Protein AF-A0A536WZS2-F1 (afdb_monomer)

Structure (mmCIF, N/CA/C/O backbone):
data_AF-A0A536WZS2-F1
#
_entry.id   AF-A0A536WZS2-F1
#
loop_
_atom_site.group_PDB
_atom_site.id
_atom_site.type_symbol
_atom_site.label_atom_id
_atom_site.label_alt_id
_atom_site.label_comp_id
_atom_site.label_asym_id
_atom_site.label_entity_id
_atom_site.label_seq_id
_atom_site.pdbx_PDB_ins_code
_atom_site.Cartn_x
_atom_site.Cartn_y
_atom_site.Cartn_z
_atom_site.occupancy
_atom_site.B_iso_or_equiv
_atom_site.auth_seq_id
_atom_site.auth_comp_id
_atom_site.auth_asym_id
_atom_site.auth_atom_id
_atom_site.pdbx_PDB_model_num
ATOM 1 N N . LEU A 1 1 ? -13.086 -1.434 1.424 1.00 87.94 1 LEU A N 1
ATOM 2 C CA . LEU A 1 1 ? -13.150 -1.762 2.872 1.00 87.94 1 LEU A CA 1
ATOM 3 C C . LEU A 1 1 ? -14.483 -2.404 3.273 1.00 87.94 1 LEU A C 1
ATOM 5 O O . LEU A 1 1 ? -14.535 -3.618 3.318 1.00 87.94 1 LEU A O 1
ATOM 9 N N . VAL A 1 2 ? -15.578 -1.659 3.484 1.00 94.25 2 VAL A N 1
ATOM 10 C CA . VAL A 1 2 ? -16.844 -2.232 4.026 1.00 94.25 2 VAL A CA 1
ATOM 11 C C . VAL A 1 2 ? -17.935 -2.535 2.982 1.00 94.25 2 VAL A C 1
ATOM 13 O O . VAL A 1 2 ? -19.054 -2.905 3.337 1.00 94.25 2 VAL A O 1
ATOM 16 N N . GLY A 1 3 ? -17.625 -2.365 1.692 1.00 93.69 3 GLY A N 1
ATOM 17 C CA . GLY A 1 3 ? -18.569 -2.517 0.579 1.00 93.69 3 GLY A CA 1
ATOM 18 C C . GLY A 1 3 ? -19.553 -1.346 0.424 1.00 93.69 3 GLY A C 1
ATOM 19 O O . GLY A 1 3 ? -19.783 -0.563 1.348 1.00 93.69 3 GLY A O 1
ATOM 20 N N . ALA A 1 4 ? -20.154 -1.225 -0.764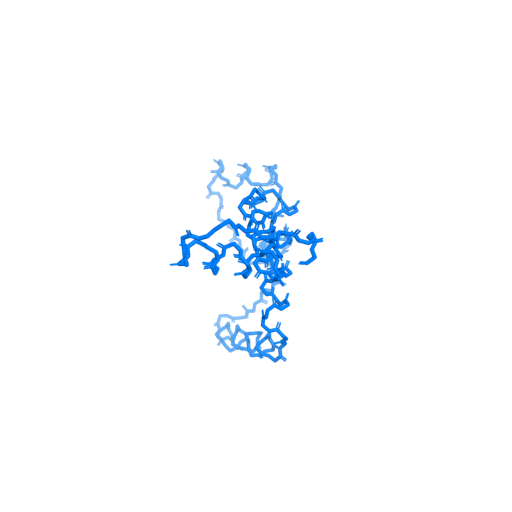 1.00 95.44 4 ALA A N 1
ATOM 21 C CA . ALA A 1 4 ? -20.984 -0.071 -1.129 1.00 95.44 4 ALA A CA 1
ATOM 22 C C . ALA A 1 4 ? -22.250 0.082 -0.265 1.00 95.44 4 ALA A C 1
ATOM 24 O O . ALA A 1 4 ? -22.650 1.202 0.039 1.00 95.44 4 ALA A O 1
ATOM 25 N N . SER A 1 5 ? -22.874 -1.026 0.151 1.00 96.38 5 SER A N 1
ATOM 26 C CA . SER A 1 5 ? -24.100 -1.001 0.964 1.00 96.38 5 SER A CA 1
ATOM 27 C C . SER A 1 5 ? -23.865 -0.368 2.343 1.00 96.38 5 SER A C 1
ATOM 29 O O . SER A 1 5 ? -24.500 0.630 2.688 1.00 96.38 5 SER A O 1
ATOM 31 N N . ARG A 1 6 ? -22.883 -0.878 3.105 1.00 95.44 6 ARG A N 1
ATOM 32 C CA . ARG A 1 6 ? -22.540 -0.336 4.431 1.00 95.44 6 ARG A CA 1
ATOM 33 C C . ARG A 1 6 ? -22.011 1.092 4.339 1.00 95.44 6 ARG A C 1
ATOM 35 O O . ARG A 1 6 ? -22.388 1.922 5.160 1.00 95.44 6 ARG A O 1
ATOM 42 N N . ALA A 1 7 ? -21.194 1.391 3.327 1.00 95.81 7 ALA A N 1
ATOM 43 C CA . ALA A 1 7 ? -20.691 2.743 3.099 1.00 95.81 7 ALA A CA 1
ATOM 44 C C . ALA A 1 7 ? -21.834 3.753 2.892 1.00 95.81 7 ALA A C 1
ATOM 46 O O . ALA A 1 7 ? -21.858 4.784 3.559 1.00 95.81 7 ALA A O 1
ATOM 47 N N . LYS A 1 8 ? -22.821 3.431 2.040 1.00 97.50 8 LYS A N 1
ATOM 48 C CA . LYS A 1 8 ? -24.009 4.276 1.829 1.00 97.50 8 LYS A CA 1
ATOM 49 C C . LYS A 1 8 ? -24.813 4.454 3.112 1.00 97.50 8 LYS A C 1
ATOM 51 O O . LYS A 1 8 ? -25.175 5.577 3.434 1.00 97.50 8 LYS A O 1
ATOM 56 N N . TYR A 1 9 ? -25.058 3.381 3.865 1.00 95.69 9 TYR A N 1
ATOM 57 C CA . TYR A 1 9 ? -25.777 3.482 5.136 1.00 95.69 9 TYR A CA 1
ATOM 58 C C . TYR A 1 9 ? -25.080 4.438 6.114 1.00 95.69 9 TYR A C 1
ATOM 60 O O . TYR A 1 9 ? -25.729 5.333 6.650 1.00 95.69 9 TYR A O 1
ATOM 68 N N . LEU A 1 10 ? -23.766 4.297 6.321 1.00 95.62 10 LEU A N 1
ATOM 69 C CA . LEU A 1 10 ? -23.006 5.166 7.228 1.00 95.62 10 LEU A CA 1
ATOM 70 C C . LEU A 1 10 ? -23.000 6.626 6.752 1.00 95.62 10 LEU A C 1
ATOM 72 O O . LEU A 1 10 ? -23.297 7.522 7.538 1.00 95.62 10 LEU A O 1
ATOM 76 N N . ALA A 1 11 ? -22.723 6.859 5.466 1.00 97.12 11 ALA A N 1
ATOM 77 C CA . ALA A 1 11 ? -22.646 8.203 4.895 1.00 97.12 11 ALA A CA 1
ATOM 78 C C . ALA A 1 11 ? -23.998 8.936 4.907 1.00 97.12 11 ALA A C 1
ATOM 80 O O . ALA A 1 11 ? -24.045 10.124 5.206 1.00 97.12 11 ALA A O 1
ATOM 81 N N . LEU A 1 12 ? -25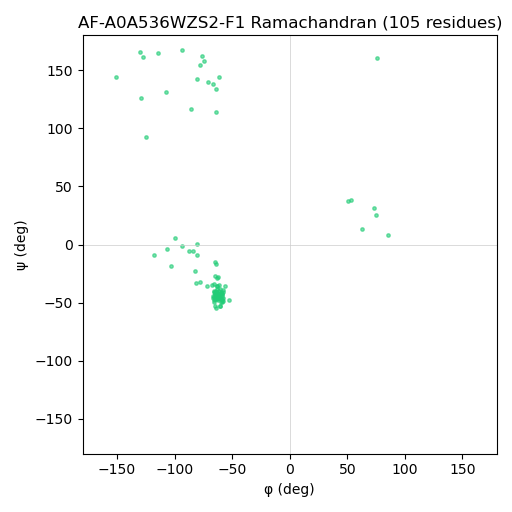.093 8.232 4.602 1.00 98.19 12 LEU A N 1
ATOM 82 C CA . LEU A 1 12 ? -26.430 8.828 4.525 1.00 98.19 12 LEU A CA 1
ATOM 83 C C . LEU A 1 12 ? -27.090 8.980 5.898 1.00 98.19 12 LEU A C 1
ATOM 85 O O . LEU A 1 12 ? -27.853 9.918 6.102 1.00 98.19 12 LEU A O 1
ATOM 89 N N . SER A 1 13 ? -26.821 8.070 6.840 1.00 97.56 13 SER A N 1
ATOM 90 C CA . SER A 1 13 ? -27.410 8.142 8.185 1.00 97.56 13 SER A CA 1
ATOM 91 C C . SER A 1 13 ? -26.664 9.084 9.129 1.00 97.56 13 SER A C 1
ATOM 93 O O . SER A 1 13 ? -27.230 9.492 10.141 1.00 97.56 13 SER A O 1
ATOM 95 N N . GLY A 1 14 ? -25.384 9.375 8.867 1.00 95.88 14 GLY A N 1
ATOM 96 C CA . GLY A 1 14 ? -24.524 10.119 9.793 1.00 95.88 14 GLY A CA 1
ATOM 97 C C . GLY A 1 14 ? -24.299 9.408 11.134 1.00 95.88 14 GLY A C 1
ATOM 98 O O . GLY A 1 14 ? -23.830 10.020 12.097 1.00 95.88 14 GLY A O 1
ATOM 99 N N . ARG A 1 15 ? -24.651 8.119 11.235 1.00 94.44 15 ARG A N 1
ATOM 100 C CA . ARG A 1 15 ? -24.550 7.356 12.479 1.00 94.44 15 ARG A CA 1
ATOM 101 C C . ARG A 1 15 ? -23.088 7.225 12.903 1.00 94.44 15 ARG A C 1
ATOM 103 O O . ARG A 1 15 ? -22.225 6.841 12.117 1.00 94.44 15 ARG A O 1
ATOM 110 N N . ARG A 1 16 ? -22.827 7.470 14.190 1.00 94.50 16 ARG A N 1
ATOM 111 C CA . ARG A 1 16 ? -21.516 7.210 14.795 1.00 94.50 16 ARG A CA 1
ATOM 112 C C . ARG A 1 16 ? -21.273 5.710 14.929 1.00 94.50 16 ARG A C 1
ATOM 114 O O . ARG A 1 16 ? -22.171 4.957 15.308 1.00 94.50 16 ARG A O 1
ATOM 121 N N . LEU A 1 17 ? -20.043 5.307 14.643 1.00 95.00 17 LEU A N 1
ATOM 122 C CA . LEU A 1 17 ? -19.588 3.927 14.713 1.00 95.00 17 LEU A CA 1
ATOM 123 C C . LEU A 1 17 ? -18.674 3.758 15.929 1.00 95.00 17 LEU A C 1
ATOM 125 O O . LEU A 1 17 ? -17.763 4.565 16.123 1.00 95.00 17 LEU A O 1
ATOM 129 N N . SER A 1 18 ? -18.913 2.732 16.748 1.00 96.88 18 SER A N 1
ATOM 130 C CA . SER A 1 18 ? -17.970 2.370 17.810 1.00 96.88 18 SER A CA 1
ATOM 131 C C . SER A 1 18 ? -16.756 1.633 17.229 1.00 96.88 18 SER A C 1
ATOM 133 O O . SER A 1 18 ? -16.815 1.095 16.123 1.00 96.88 18 SER A O 1
ATOM 135 N N . ALA A 1 19 ? -15.652 1.561 17.980 1.00 97.44 19 ALA A N 1
ATOM 136 C CA . ALA A 1 19 ? -14.481 0.787 17.558 1.00 97.44 19 ALA A CA 1
ATOM 137 C C . ALA A 1 19 ? -14.811 -0.710 17.383 1.00 97.44 19 ALA A C 1
ATOM 139 O O . ALA A 1 19 ? -14.362 -1.332 16.424 1.00 97.44 19 ALA A O 1
ATOM 140 N N . ALA A 1 20 ? -15.652 -1.268 18.262 1.00 97.38 20 ALA A N 1
ATOM 141 C CA . ALA A 1 20 ? -16.099 -2.657 18.175 1.00 97.38 20 ALA A CA 1
ATOM 142 C C . ALA A 1 20 ? -16.948 -2.913 16.919 1.00 97.38 20 ALA A C 1
ATOM 144 O O . ALA A 1 20 ? -16.713 -3.892 16.212 1.00 97.38 20 ALA A O 1
ATOM 145 N N . ASP A 1 21 ? -17.875 -2.005 16.590 1.00 96.25 21 ASP A N 1
ATOM 146 C CA . ASP A 1 21 ? -18.658 -2.108 15.353 1.00 96.25 21 ASP A CA 1
ATOM 147 C C . ASP A 1 21 ? -17.751 -2.012 14.119 1.00 96.25 21 ASP A C 1
ATOM 149 O O . ASP A 1 21 ? -17.913 -2.779 13.171 1.00 96.25 21 ASP A O 1
ATOM 153 N N . ALA A 1 22 ? -16.775 -1.094 14.135 1.00 97.00 22 ALA A N 1
ATOM 154 C CA . ALA A 1 22 ? -15.804 -0.920 13.057 1.00 97.00 22 ALA A CA 1
ATOM 155 C C . ALA A 1 22 ? -14.996 -2.197 12.801 1.00 97.00 22 ALA A C 1
ATOM 157 O O . ALA A 1 22 ? -14.810 -2.579 11.645 1.00 97.00 22 ALA A O 1
ATOM 158 N N . LEU A 1 23 ? -14.565 -2.878 13.864 1.00 97.56 23 LEU A N 1
ATOM 159 C CA . LEU A 1 23 ? -13.896 -4.172 13.761 1.00 97.56 23 LEU A CA 1
ATOM 160 C C . LEU A 1 23 ? -14.843 -5.238 13.194 1.00 97.56 23 LEU A C 1
ATOM 162 O O . LEU A 1 23 ? -14.494 -5.922 12.236 1.00 97.56 23 LEU A O 1
ATOM 166 N N . GLY A 1 24 ? -16.072 -5.324 13.714 1.00 96.25 24 GLY A N 1
ATOM 167 C CA . GLY A 1 24 ? -17.069 -6.310 13.284 1.00 96.25 24 GLY A CA 1
ATOM 168 C C . GLY A 1 24 ? -17.489 -6.184 11.815 1.00 96.25 24 GLY A C 1
ATOM 169 O O . GLY A 1 24 ? -17.850 -7.177 11.184 1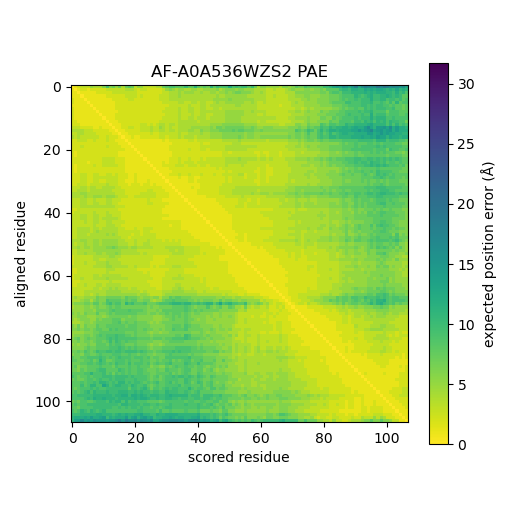.00 96.25 24 GLY A O 1
ATOM 170 N N . ILE A 1 25 ? -17.415 -4.980 11.238 1.00 95.25 25 ILE A N 1
ATOM 171 C CA . ILE A 1 25 ? -17.697 -4.764 9.811 1.00 95.25 25 ILE A CA 1
ATOM 172 C C . ILE A 1 25 ? -16.455 -4.814 8.911 1.00 95.25 25 ILE A C 1
ATOM 174 O O . ILE A 1 25 ? -16.616 -4.665 7.696 1.00 95.25 25 ILE A O 1
ATOM 178 N N . GLY A 1 26 ? -15.258 -5.013 9.473 1.00 95.44 26 GLY A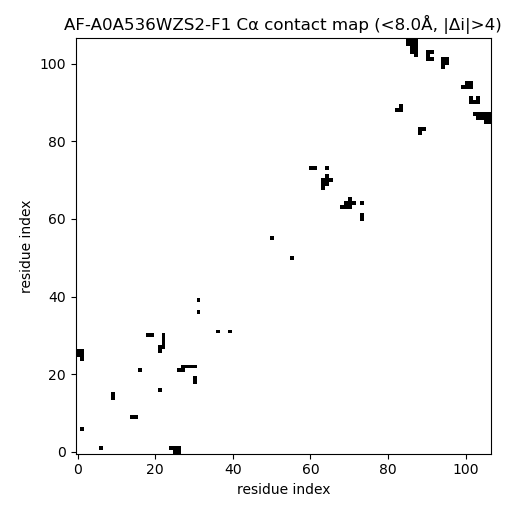 N 1
ATOM 179 C CA . GLY A 1 26 ? -13.991 -5.057 8.736 1.00 95.44 26 GLY A CA 1
ATOM 180 C C . GLY A 1 26 ? -13.477 -3.688 8.278 1.00 95.44 26 GLY A C 1
ATOM 181 O O . GLY A 1 26 ? -12.780 -3.598 7.270 1.00 95.44 26 GLY A O 1
ATOM 182 N N . LEU A 1 27 ? -13.853 -2.607 8.968 1.00 96.38 27 LEU A N 1
ATOM 183 C CA . LEU A 1 27 ? -13.328 -1.263 8.697 1.00 96.38 27 LEU A CA 1
ATOM 184 C C . LEU A 1 27 ? -11.926 -1.063 9.289 1.00 96.38 27 LEU A C 1
ATOM 186 O O . LEU A 1 27 ? -11.125 -0.324 8.725 1.00 96.38 27 LEU A O 1
ATOM 190 N N . VAL A 1 28 ? -11.647 -1.713 10.418 1.00 97.12 28 VAL A N 1
ATOM 191 C CA . VAL A 1 28 ? -10.340 -1.732 11.087 1.00 97.12 28 VAL A CA 1
ATOM 192 C C . VAL A 1 28 ? -9.919 -3.176 11.348 1.00 97.12 28 VAL A C 1
ATOM 194 O O . VAL A 1 28 ? -10.756 -4.077 11.331 1.00 97.12 28 VAL A O 1
ATOM 197 N N . HIS A 1 29 ? -8.628 -3.392 11.596 1.00 96.12 29 HIS A N 1
ATOM 198 C CA . HIS A 1 29 ? -8.057 -4.730 11.785 1.00 96.12 29 HIS A CA 1
ATOM 199 C C . HIS A 1 29 ? -7.767 -5.083 13.249 1.00 96.12 29 HIS A C 1
ATOM 201 O O . HIS A 1 29 ? -7.645 -6.259 13.574 1.00 96.12 29 HIS A O 1
ATOM 207 N N . GLU A 1 30 ? -7.679 -4.090 14.136 1.00 97.69 30 GLU A N 1
ATOM 208 C CA . GLU A 1 30 ? -7.373 -4.283 15.555 1.00 97.69 30 GLU A CA 1
ATOM 209 C C . GLU A 1 30 ? -8.030 -3.167 16.384 1.00 97.69 30 GLU A C 1
ATOM 211 O O . GLU A 1 30 ? -8.112 -2.020 15.938 1.00 97.69 30 GLU A O 1
ATOM 216 N N . VAL A 1 31 ? -8.507 -3.501 17.585 1.00 98.06 31 VAL A N 1
ATOM 217 C CA . VAL A 1 31 ? -9.042 -2.545 18.565 1.00 98.06 31 VAL A CA 1
ATOM 218 C C . VAL A 1 31 ? -8.356 -2.798 19.896 1.00 98.06 31 VAL A C 1
ATOM 220 O O . VAL A 1 31 ? -8.380 -3.913 20.408 1.00 98.06 31 VAL A O 1
ATOM 223 N N . VAL A 1 32 ? -7.776 -1.746 20.468 1.00 98.12 32 VAL A N 1
ATOM 224 C CA . VAL A 1 32 ? -7.066 -1.788 21.751 1.00 98.12 32 VAL A CA 1
ATOM 225 C C . VAL A 1 32 ? -7.555 -0.682 22.681 1.00 98.12 32 VAL A C 1
ATOM 227 O O . VAL A 1 32 ? -8.234 0.256 22.255 1.00 98.12 32 VAL A O 1
ATOM 230 N N . ALA A 1 33 ? -7.207 -0.782 23.965 1.00 97.88 33 ALA A N 1
ATOM 231 C CA . ALA A 1 33 ? -7.478 0.277 24.927 1.00 97.88 33 ALA A CA 1
ATOM 232 C C . ALA A 1 33 ? -6.747 1.572 24.536 1.00 97.88 33 ALA A C 1
ATOM 234 O O . ALA A 1 33 ? -5.609 1.549 24.069 1.00 97.88 33 ALA A O 1
ATOM 235 N N . ALA A 1 34 ? -7.373 2.725 24.788 1.00 97.69 34 ALA A N 1
ATOM 236 C CA . ALA A 1 34 ? -6.790 4.024 24.444 1.00 97.69 34 ALA A CA 1
ATOM 237 C C . ALA A 1 34 ? -5.402 4.241 25.079 1.00 97.69 34 ALA A C 1
ATOM 239 O O . ALA A 1 34 ? -4.520 4.813 24.442 1.00 97.69 34 ALA A O 1
ATOM 240 N N . ALA A 1 35 ? -5.195 3.732 26.300 1.00 98.44 35 ALA A N 1
ATOM 241 C CA . ALA A 1 35 ? -3.926 3.827 27.020 1.00 98.44 35 ALA A CA 1
ATOM 242 C C . ALA A 1 35 ? -2.762 3.103 26.316 1.00 98.44 35 ALA A C 1
ATOM 244 O O . ALA A 1 35 ? -1.622 3.538 26.443 1.00 98.44 35 ALA A O 1
ATOM 245 N N . THR A 1 36 ? -3.038 2.042 25.548 1.00 97.94 36 THR A N 1
ATOM 246 C CA . THR A 1 36 ? -2.014 1.220 24.879 1.00 97.94 36 THR A CA 1
ATOM 247 C C . THR A 1 36 ? -1.952 1.450 23.366 1.00 97.94 36 THR A C 1
ATOM 249 O O . THR A 1 36 ? -1.066 0.923 22.697 1.00 97.94 36 THR A O 1
ATOM 252 N N . LEU A 1 37 ? -2.844 2.279 22.805 1.00 98.06 37 LEU A N 1
ATOM 253 C CA . LEU A 1 37 ? -2.953 2.523 21.361 1.00 98.06 37 LEU A CA 1
ATOM 254 C C . LEU A 1 37 ? -1.621 2.927 20.722 1.00 98.06 37 LEU A C 1
ATOM 256 O O . LEU A 1 37 ? -1.236 2.389 19.682 1.00 98.06 37 LEU A O 1
ATOM 260 N N . ARG A 1 38 ? -0.913 3.879 21.337 1.00 98.31 38 ARG A N 1
ATOM 261 C CA . ARG A 1 38 ? 0.361 4.383 20.809 1.00 98.31 38 ARG A CA 1
ATOM 262 C C . ARG A 1 38 ? 1.438 3.303 20.819 1.00 98.31 38 ARG A C 1
ATOM 264 O O . ARG A 1 38 ? 2.161 3.165 19.838 1.00 98.31 38 ARG A O 1
ATOM 271 N N . GLU A 1 39 ? 1.543 2.568 21.919 1.00 98.50 39 GLU A N 1
ATOM 272 C CA . GLU A 1 39 ? 2.514 1.489 22.081 1.00 98.50 39 GLU A CA 1
ATOM 273 C C . GLU A 1 39 ? 2.286 0.401 21.032 1.00 98.50 39 GLU A C 1
ATOM 275 O O . GLU A 1 39 ? 3.184 0.133 20.234 1.00 98.50 39 GLU A O 1
ATOM 280 N N . ARG A 1 40 ? 1.051 -0.102 20.927 1.00 98.19 40 ARG A N 1
ATOM 281 C CA . ARG A 1 40 ? 0.681 -1.133 19.952 1.00 98.19 40 ARG A CA 1
ATOM 282 C C . ARG A 1 40 ? 0.915 -0.696 18.505 1.00 98.19 40 ARG A C 1
ATOM 284 O O . ARG A 1 40 ? 1.435 -1.460 17.694 1.00 98.19 40 ARG A O 1
ATOM 291 N N . SER A 1 41 ? 0.585 0.554 18.178 1.00 98.12 41 SER A N 1
ATOM 292 C CA . SER A 1 41 ? 0.825 1.108 16.838 1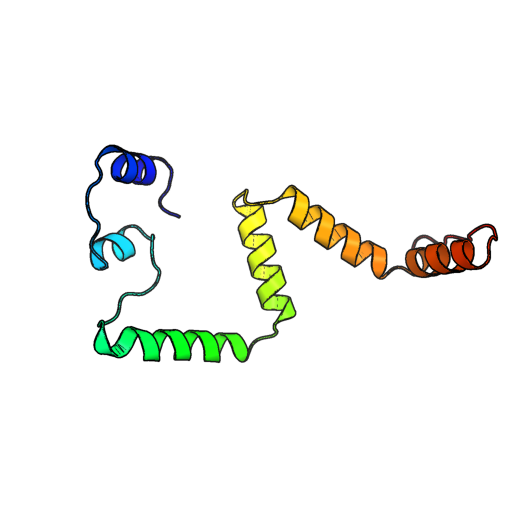.00 98.12 41 SER A CA 1
ATOM 293 C C . SER A 1 41 ? 2.319 1.126 16.490 1.00 98.12 41 SER A C 1
ATOM 295 O O . SER A 1 41 ? 2.703 0.815 15.363 1.00 98.12 41 SER A O 1
ATOM 297 N N . LEU A 1 42 ? 3.175 1.475 17.458 1.00 98.56 42 LEU A N 1
ATOM 298 C CA . LEU A 1 42 ? 4.627 1.482 17.271 1.00 98.56 42 LEU A CA 1
ATOM 299 C C . LEU A 1 42 ? 5.206 0.072 17.189 1.00 98.56 42 LEU A C 1
ATOM 301 O O . LEU A 1 42 ? 6.145 -0.139 16.429 1.00 98.56 42 LEU A O 1
ATOM 305 N N . GLU A 1 43 ? 4.675 -0.889 17.939 1.00 98.50 43 GLU A N 1
ATOM 306 C CA . GLU A 1 43 ? 5.063 -2.296 17.808 1.00 98.50 43 GLU A CA 1
ATOM 307 C C . GLU A 1 43 ? 4.803 -2.826 16.396 1.00 98.50 43 GLU A C 1
ATOM 309 O O . GLU A 1 43 ? 5.723 -3.362 15.783 1.00 98.50 43 GLU A O 1
ATOM 314 N N . LEU A 1 44 ? 3.602 -2.602 15.847 1.00 98.00 44 LEU A N 1
ATOM 315 C CA . LEU A 1 44 ? 3.269 -2.963 14.462 1.00 98.00 44 LEU A CA 1
ATOM 316 C C . LEU A 1 44 ? 4.213 -2.299 13.456 1.00 98.00 44 LEU A C 1
ATOM 318 O O . LEU A 1 44 ? 4.728 -2.951 12.548 1.00 98.00 44 LEU A O 1
ATOM 322 N N . ALA A 1 45 ? 4.476 -1.001 13.628 1.00 97.62 45 ALA A N 1
ATOM 323 C CA . ALA A 1 45 ? 5.389 -0.272 12.755 1.00 97.62 45 ALA A CA 1
ATOM 324 C C . ALA A 1 45 ? 6.818 -0.836 12.822 1.00 97.62 45 ALA A C 1
ATOM 326 O O . ALA A 1 45 ? 7.457 -1.013 11.785 1.00 97.62 45 ALA A O 1
ATOM 327 N N . ARG A 1 46 ? 7.313 -1.156 14.026 1.00 98.44 46 ARG A N 1
ATOM 328 C CA . ARG A 1 46 ? 8.630 -1.780 14.220 1.00 98.44 46 ARG A CA 1
ATOM 329 C C . ARG A 1 46 ? 8.689 -3.165 13.591 1.00 98.44 46 ARG A C 1
ATOM 331 O O . ARG A 1 46 ? 9.687 -3.479 12.957 1.00 98.44 46 ARG A O 1
ATOM 338 N N . GLU A 1 47 ? 7.634 -3.965 13.717 1.00 98.00 47 GLU A N 1
ATOM 339 C CA . GLU A 1 47 ? 7.555 -5.279 13.081 1.00 98.00 47 GLU A CA 1
ATOM 340 C C . GLU A 1 47 ? 7.668 -5.162 11.555 1.00 98.00 47 GLU A C 1
ATOM 342 O O . GLU A 1 47 ? 8.499 -5.835 10.942 1.00 98.00 47 GLU A O 1
ATOM 347 N N . MET A 1 48 ? 6.894 -4.265 10.936 1.00 98.00 48 MET A N 1
ATOM 348 C CA . MET A 1 48 ? 6.964 -4.017 9.492 1.00 98.00 48 MET A CA 1
ATOM 349 C C . MET A 1 48 ? 8.331 -3.467 9.067 1.00 98.00 48 MET A C 1
ATOM 351 O O . MET A 1 48 ? 8.845 -3.855 8.020 1.00 98.00 48 MET A O 1
ATOM 355 N N . ALA A 1 49 ? 8.965 -2.635 9.896 1.00 97.88 49 ALA A N 1
ATOM 356 C CA . ALA A 1 49 ? 10.300 -2.097 9.634 1.00 97.88 49 ALA A CA 1
ATOM 357 C C . ALA A 1 49 ? 11.408 -3.170 9.605 1.00 97.88 49 ALA A C 1
ATOM 359 O O . ALA A 1 49 ? 12.489 -2.903 9.087 1.00 97.88 49 ALA A O 1
ATOM 360 N N . THR A 1 50 ? 11.154 -4.385 10.108 1.00 98.19 50 THR A N 1
ATOM 361 C CA . THR A 1 50 ? 12.087 -5.523 9.972 1.00 98.19 50 THR A CA 1
ATOM 362 C C . THR A 1 50 ? 12.009 -6.232 8.615 1.00 98.19 50 THR A C 1
ATOM 364 O O . THR A 1 50 ? 12.822 -7.115 8.341 1.00 98.19 50 THR A O 1
ATOM 367 N N . LYS A 1 51 ? 11.021 -5.909 7.771 1.00 98.12 51 LYS A N 1
ATOM 368 C CA . LYS A 1 51 ? 10.798 -6.574 6.476 1.00 98.12 51 LYS A CA 1
ATOM 369 C C . LYS A 1 51 ? 11.490 -5.818 5.339 1.00 98.12 51 LYS A C 1
ATOM 371 O O . LYS A 1 51 ? 11.905 -4.675 5.496 1.00 98.12 51 LYS A O 1
ATOM 376 N N . ALA A 1 52 ? 11.580 -6.447 4.165 1.00 97.81 52 ALA A N 1
ATOM 377 C CA . ALA A 1 52 ? 12.142 -5.814 2.975 1.00 97.81 52 ALA A CA 1
ATOM 378 C C . ALA A 1 52 ? 11.275 -4.607 2.538 1.00 97.81 52 ALA A C 1
ATOM 380 O O . ALA A 1 52 ? 10.133 -4.809 2.111 1.00 97.81 52 ALA A O 1
ATOM 381 N N . PRO A 1 53 ? 11.786 -3.361 2.613 1.00 95.69 53 PRO A N 1
ATOM 382 C CA . PRO A 1 53 ? 10.964 -2.161 2.441 1.00 95.69 53 PRO A CA 1
ATOM 383 C C . PRO A 1 53 ? 10.397 -2.035 1.024 1.00 95.69 53 PRO A C 1
ATOM 385 O O . PRO A 1 53 ? 9.222 -1.714 0.856 1.00 95.69 53 PRO A O 1
ATOM 388 N N . VAL A 1 54 ? 11.197 -2.370 0.005 1.00 93.94 54 VAL A N 1
ATOM 389 C CA . VAL A 1 54 ? 10.757 -2.371 -1.399 1.00 93.94 54 VAL A CA 1
ATOM 390 C C . VAL A 1 54 ? 9.637 -3.391 -1.616 1.00 93.94 54 VAL A C 1
ATOM 392 O O . VAL A 1 54 ? 8.629 -3.073 -2.240 1.00 93.94 54 VAL A O 1
ATOM 395 N N . SER A 1 55 ? 9.756 -4.597 -1.052 1.00 95.62 55 SER A N 1
ATOM 396 C CA . SER A 1 55 ? 8.717 -5.624 -1.178 1.00 95.62 55 SER A CA 1
ATOM 397 C C . SER A 1 55 ? 7.415 -5.207 -0.495 1.00 95.62 55 SER A C 1
ATOM 399 O O . SER A 1 55 ? 6.346 -5.420 -1.065 1.00 95.62 55 SER A O 1
ATOM 401 N N . LEU A 1 56 ? 7.482 -4.581 0.687 1.00 97.12 56 LEU A N 1
ATOM 402 C CA . LEU A 1 56 ? 6.296 -4.040 1.359 1.00 97.12 56 LEU A CA 1
ATOM 403 C C . LEU A 1 56 ? 5.613 -2.958 0.516 1.00 97.12 56 LEU A C 1
ATOM 405 O O . LEU A 1 56 ? 4.392 -2.987 0.350 1.00 97.12 56 LEU A O 1
ATOM 409 N N . GLN A 1 57 ? 6.395 -2.027 -0.033 1.00 93.81 57 GLN A N 1
ATOM 410 C CA . GLN A 1 57 ? 5.883 -0.955 -0.880 1.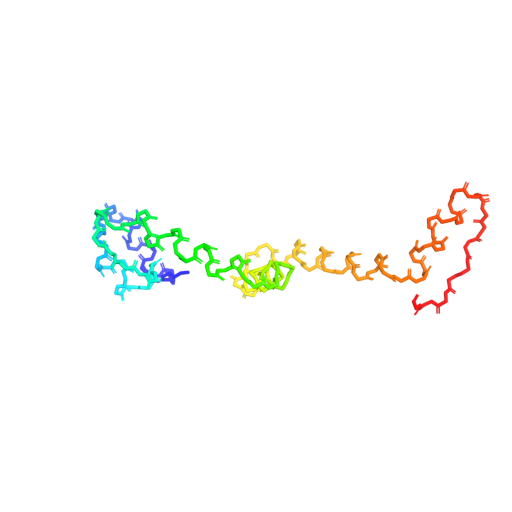00 93.81 57 GLN A CA 1
ATOM 411 C C . GLN A 1 57 ? 5.181 -1.511 -2.124 1.00 93.81 57 GLN A C 1
ATOM 413 O O . GLN A 1 57 ? 4.017 -1.183 -2.358 1.00 93.81 57 GLN A O 1
ATOM 418 N N . LEU A 1 58 ? 5.854 -2.384 -2.880 1.00 92.88 58 LEU A N 1
ATOM 419 C CA . LEU A 1 58 ? 5.299 -2.981 -4.097 1.00 92.88 58 LEU A CA 1
ATOM 420 C C . LEU A 1 58 ? 4.050 -3.815 -3.797 1.00 92.88 58 LEU A C 1
ATOM 422 O O . LEU A 1 58 ? 3.053 -3.703 -4.504 1.00 92.88 58 LEU A O 1
ATOM 426 N N . THR A 1 59 ? 4.063 -4.596 -2.712 1.00 95.00 59 THR A N 1
ATOM 427 C CA . THR A 1 59 ? 2.896 -5.388 -2.290 1.00 95.00 59 THR A CA 1
ATOM 428 C C . THR A 1 59 ? 1.692 -4.488 -2.025 1.00 95.00 59 THR A C 1
ATOM 430 O O . THR A 1 59 ? 0.601 -4.757 -2.524 1.00 95.00 59 THR A O 1
ATOM 433 N N . LYS A 1 60 ? 1.882 -3.386 -1.288 1.00 94.31 60 LYS A N 1
ATOM 434 C CA . LYS A 1 60 ? 0.810 -2.422 -1.010 1.00 94.31 60 LYS A CA 1
ATOM 435 C C . LYS A 1 60 ? 0.270 -1.786 -2.293 1.00 94.31 60 LYS A C 1
ATOM 437 O O . LYS A 1 60 ? -0.942 -1.706 -2.459 1.00 94.31 60 LYS A O 1
ATOM 442 N N . GLN A 1 61 ? 1.151 -1.358 -3.198 1.00 93.44 61 GLN A N 1
ATOM 443 C CA . GLN A 1 61 ? 0.752 -0.755 -4.473 1.00 93.44 61 GLN A CA 1
ATOM 444 C C . GLN A 1 61 ? -0.060 -1.730 -5.334 1.00 93.44 61 GLN A C 1
ATOM 446 O O . GLN A 1 61 ? -1.127 -1.372 -5.823 1.00 93.44 61 GLN A O 1
ATOM 451 N N . LEU A 1 62 ? 0.394 -2.979 -5.460 1.00 93.06 62 LEU A N 1
ATOM 452 C CA . LEU A 1 62 ? -0.298 -4.002 -6.245 1.00 93.06 62 LEU A CA 1
ATOM 453 C C . LEU A 1 62 ? -1.673 -4.357 -5.667 1.00 93.06 62 LEU A C 1
ATOM 455 O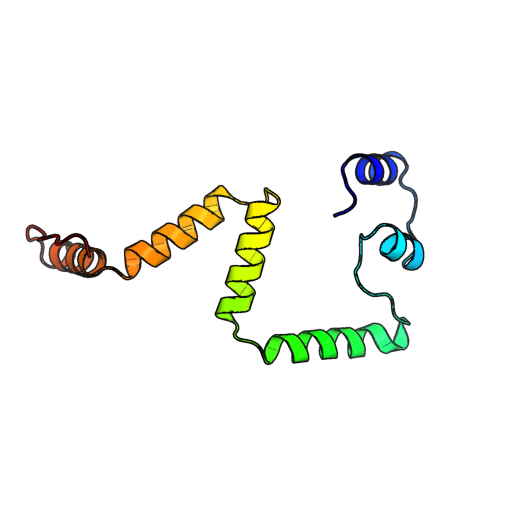 O . LEU A 1 62 ? -2.631 -4.492 -6.425 1.00 93.06 62 LEU A O 1
ATOM 459 N N . ILE A 1 63 ? -1.793 -4.478 -4.340 1.00 94.69 63 ILE A N 1
ATOM 460 C CA . ILE A 1 63 ? -3.083 -4.738 -3.682 1.00 94.69 63 ILE A CA 1
ATOM 461 C C . ILE A 1 63 ? -4.056 -3.576 -3.919 1.00 94.69 63 ILE A C 1
ATOM 463 O O . ILE A 1 63 ? -5.217 -3.815 -4.250 1.00 94.69 63 ILE A O 1
ATOM 467 N N . ASN A 1 64 ? -3.589 -2.331 -3.799 1.00 93.75 64 ASN A N 1
ATOM 468 C CA . ASN A 1 64 ? -4.404 -1.146 -4.066 1.00 93.75 64 ASN A CA 1
ATOM 469 C C . ASN A 1 64 ? -4.876 -1.103 -5.528 1.00 93.75 64 ASN A C 1
ATOM 471 O O . ASN A 1 64 ? -6.072 -0.960 -5.785 1.00 93.75 64 ASN A O 1
ATOM 475 N N . ALA A 1 65 ? -3.967 -1.329 -6.477 1.00 93.81 65 ALA A N 1
ATOM 476 C CA . ALA A 1 65 ? -4.297 -1.393 -7.897 1.00 93.81 65 ALA A CA 1
ATOM 477 C C . ALA A 1 65 ? -5.328 -2.490 -8.202 1.00 93.81 65 ALA A C 1
ATOM 479 O O . ALA A 1 65 ? -6.286 -2.249 -8.934 1.00 93.81 65 ALA A O 1
ATOM 480 N N . ALA A 1 66 ? -5.187 -3.675 -7.596 1.00 92.06 66 ALA A N 1
ATOM 481 C CA . ALA A 1 66 ? -6.155 -4.765 -7.725 1.00 92.06 66 ALA A CA 1
ATOM 482 C C . ALA A 1 66 ? -7.529 -4.423 -7.118 1.00 92.06 66 ALA A C 1
ATOM 484 O O . ALA A 1 66 ? -8.551 -4.938 -7.571 1.00 92.06 66 ALA A O 1
ATOM 485 N N . ALA A 1 67 ? -7.570 -3.533 -6.123 1.00 92.12 67 ALA A N 1
ATOM 486 C CA . ALA A 1 67 ? -8.802 -2.984 -5.562 1.00 92.12 67 ALA A CA 1
ATOM 487 C C . ALA A 1 67 ? -9.406 -1.838 -6.404 1.00 92.12 67 ALA A C 1
ATOM 489 O O . ALA A 1 67 ? -10.454 -1.304 -6.038 1.00 92.12 67 ALA A O 1
ATOM 490 N N . GLY A 1 68 ? -8.778 -1.476 -7.528 1.00 91.19 68 GLY A N 1
ATOM 491 C CA . GLY A 1 68 ? -9.201 -0.390 -8.414 1.00 91.19 68 GLY A CA 1
ATOM 492 C C . GLY A 1 68 ? -8.692 0.993 -7.999 1.00 91.19 68 GLY A C 1
ATOM 493 O O . GLY A 1 68 ? -9.107 1.993 -8.583 1.00 91.19 68 GLY A O 1
ATOM 494 N N . GLU A 1 69 ? -7.804 1.077 -7.006 1.00 91.44 69 GLU A N 1
ATOM 495 C CA . GLU A 1 69 ? -7.163 2.329 -6.602 1.00 91.44 69 GLU A CA 1
ATOM 496 C C . GLU A 1 69 ? -5.930 2.588 -7.470 1.00 91.44 69 GLU A C 1
ATOM 498 O O . GLU A 1 69 ? -4.970 1.824 -7.434 1.00 91.44 69 GLU A O 1
ATOM 503 N N . ASP A 1 70 ? -5.951 3.679 -8.239 1.00 89.06 70 ASP A N 1
ATOM 504 C CA . ASP A 1 70 ? -4.796 4.176 -9.002 1.00 89.06 70 ASP A CA 1
ATOM 505 C C . ASP A 1 70 ? -4.093 3.109 -9.871 1.00 89.06 7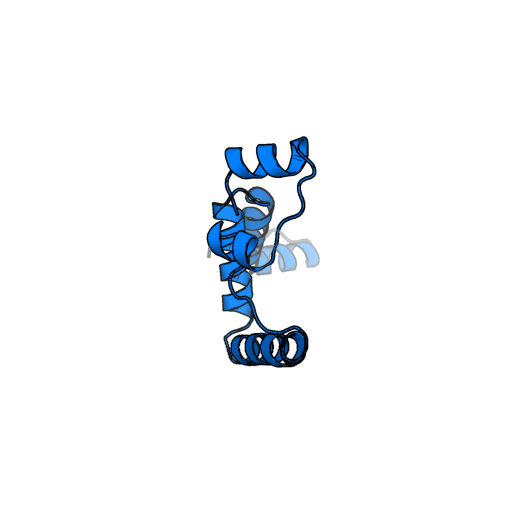0 ASP A C 1
ATOM 507 O O . ASP A 1 70 ? -2.865 3.042 -10.000 1.00 89.06 70 ASP A O 1
ATOM 511 N N . GLN A 1 71 ? -4.899 2.217 -10.456 1.00 92.12 71 GLN A N 1
ATOM 512 C CA . GLN A 1 71 ? -4.414 1.057 -11.201 1.00 92.12 71 GLN A CA 1
ATOM 513 C C . GLN A 1 71 ? -3.535 1.463 -12.392 1.00 92.12 71 GLN A C 1
ATOM 515 O O . GLN A 1 71 ? -2.510 0.830 -12.644 1.00 92.12 71 GLN A O 1
ATOM 520 N N . ALA A 1 72 ? -3.920 2.524 -13.109 1.00 92.25 72 ALA A N 1
ATOM 521 C CA . ALA A 1 72 ? -3.185 3.012 -14.271 1.00 92.25 72 ALA A CA 1
ATOM 522 C C . ALA A 1 72 ? -1.798 3.546 -13.886 1.00 92.25 72 ALA A C 1
ATOM 524 O O . ALA A 1 72 ? -0.809 3.100 -14.464 1.00 92.25 72 ALA A O 1
ATOM 525 N N . ALA A 1 73 ? -1.707 4.419 -12.876 1.00 89.94 73 ALA A N 1
ATOM 526 C CA . ALA A 1 73 ? -0.418 4.964 -12.451 1.00 89.94 73 ALA A CA 1
ATOM 527 C C . ALA A 1 73 ? 0.480 3.886 -11.831 1.00 89.94 73 ALA A C 1
ATOM 529 O O . ALA A 1 73 ? 1.691 3.889 -12.045 1.00 89.94 73 ALA A O 1
ATOM 530 N N . THR A 1 74 ? -0.099 2.916 -11.111 1.00 91.44 74 THR A N 1
ATOM 531 C CA . THR A 1 74 ? 0.665 1.776 -10.581 1.00 91.44 74 THR A CA 1
ATOM 532 C C . THR A 1 74 ? 1.271 0.938 -11.709 1.00 91.44 74 THR A C 1
ATOM 534 O O . THR A 1 74 ? 2.449 0.586 -11.647 1.00 91.44 74 THR A O 1
ATOM 537 N N . LEU A 1 75 ? 0.494 0.640 -12.758 1.00 91.06 75 LEU A N 1
ATOM 538 C CA . LEU A 1 75 ? 0.989 -0.096 -13.921 1.00 91.06 75 LEU A CA 1
ATOM 539 C C . LEU A 1 75 ? 2.080 0.686 -14.662 1.00 91.06 75 LEU A C 1
ATOM 541 O O . LEU A 1 75 ? 3.112 0.111 -15.002 1.00 91.06 75 LEU A O 1
ATOM 545 N N . GLU A 1 76 ? 1.877 1.987 -14.874 1.00 93.44 76 GLU A N 1
ATOM 546 C CA . GLU A 1 76 ? 2.843 2.867 -15.536 1.00 93.44 76 GLU A CA 1
ATOM 547 C C . GLU A 1 76 ? 4.166 2.941 -14.764 1.00 93.44 76 GLU A C 1
ATOM 549 O O . GLU A 1 76 ? 5.234 2.782 -15.354 1.00 93.44 76 GLU A O 1
ATOM 554 N N . ALA A 1 77 ? 4.113 3.089 -13.437 1.00 91.00 77 ALA A N 1
ATOM 555 C CA . ALA A 1 77 ? 5.302 3.121 -12.593 1.00 91.00 77 ALA A CA 1
ATOM 556 C C . ALA A 1 77 ? 6.100 1.809 -12.660 1.00 91.00 77 ALA A C 1
ATOM 558 O O . ALA A 1 77 ? 7.326 1.839 -12.776 1.00 91.00 77 ALA A O 1
ATOM 559 N N . ILE A 1 78 ? 5.420 0.656 -12.622 1.00 90.44 78 ILE A N 1
ATOM 560 C CA . ILE A 1 78 ? 6.070 -0.659 -12.728 1.00 90.44 78 ILE A CA 1
ATOM 561 C C . ILE A 1 78 ? 6.676 -0.851 -14.122 1.00 90.44 78 ILE A C 1
ATOM 563 O O . ILE A 1 78 ? 7.827 -1.271 -14.234 1.00 90.44 78 ILE A O 1
ATOM 567 N N . ALA A 1 79 ? 5.929 -0.520 -15.178 1.00 93.75 79 ALA A N 1
ATOM 568 C CA . ALA A 1 79 ? 6.405 -0.628 -16.554 1.00 93.75 79 ALA A CA 1
ATOM 569 C C . ALA A 1 79 ? 7.617 0.281 -16.804 1.00 93.75 79 ALA A C 1
ATOM 571 O O . ALA A 1 79 ? 8.610 -0.165 -17.375 1.00 93.75 79 ALA A O 1
ATOM 572 N N . GLY A 1 80 ? 7.569 1.524 -16.321 1.00 94.38 80 GLY A N 1
ATOM 573 C CA . GLY A 1 80 ? 8.673 2.475 -16.410 1.00 94.38 80 GLY A CA 1
ATOM 574 C C . GLY A 1 80 ? 9.907 2.013 -15.638 1.00 94.38 80 GLY A C 1
ATOM 575 O O . GLY A 1 80 ? 11.013 2.069 -16.171 1.00 94.38 80 GLY A O 1
ATOM 576 N N . ALA A 1 81 ? 9.729 1.495 -14.418 1.00 92.25 81 ALA A N 1
ATOM 577 C CA . ALA A 1 81 ? 10.828 0.947 -13.627 1.00 92.25 81 ALA A CA 1
ATOM 578 C C . ALA A 1 81 ? 11.486 -0.255 -14.318 1.00 92.25 81 ALA A C 1
ATOM 580 O O . ALA A 1 81 ? 12.709 -0.331 -14.361 1.00 92.25 81 ALA A O 1
ATOM 581 N N . LEU A 1 82 ? 10.694 -1.162 -14.900 1.00 93.50 82 LEU A N 1
ATOM 582 C CA . LEU A 1 82 ? 11.216 -2.304 -15.649 1.00 93.50 82 LEU A CA 1
ATOM 583 C C . LEU A 1 82 ? 11.957 -1.848 -16.912 1.00 93.50 82 LEU A C 1
ATOM 585 O O . LEU A 1 82 ? 13.095 -2.255 -17.132 1.00 93.50 82 LEU A O 1
ATOM 589 N N . ALA A 1 83 ? 11.360 -0.953 -17.702 1.00 96.12 83 ALA A N 1
ATOM 590 C CA . ALA A 1 83 ? 11.996 -0.406 -18.898 1.00 96.12 83 ALA A CA 1
ATOM 591 C C . ALA A 1 83 ? 13.330 0.279 -18.563 1.00 96.12 83 ALA A C 1
ATOM 593 O O . ALA A 1 83 ? 14.319 0.069 -19.260 1.00 96.12 83 ALA A O 1
ATOM 594 N N . ALA A 1 84 ? 13.392 1.025 -17.456 1.00 95.94 84 ALA A N 1
ATOM 595 C CA . ALA A 1 84 ? 14.602 1.706 -17.000 1.00 95.94 84 ALA A CA 1
ATOM 596 C C . ALA A 1 84 ? 15.758 0.760 -16.622 1.00 95.94 84 ALA A C 1
ATOM 598 O O . ALA A 1 84 ? 16.896 1.216 -16.539 1.00 95.94 84 ALA A O 1
ATOM 599 N N . THR A 1 85 ? 15.490 -0.533 -16.397 1.00 95.56 85 THR A N 1
ATOM 600 C CA . THR A 1 85 ? 16.533 -1.537 -16.111 1.00 95.56 8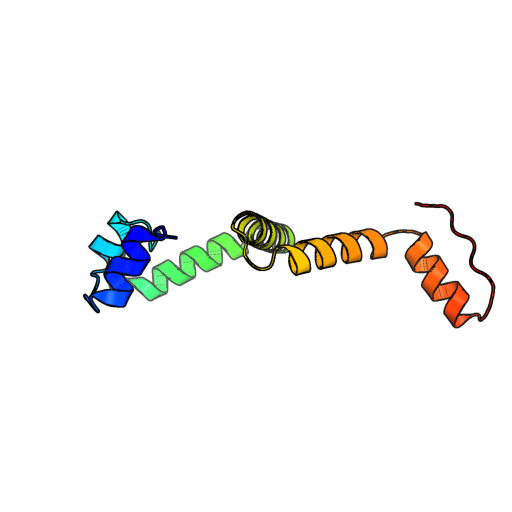5 THR A CA 1
ATOM 601 C C . THR A 1 85 ? 17.154 -2.183 -17.352 1.00 95.56 85 THR A C 1
ATOM 603 O O . THR A 1 85 ? 18.106 -2.942 -17.203 1.00 95.56 85 THR A O 1
ATOM 606 N N . THR A 1 86 ? 16.640 -1.894 -18.551 1.00 97.50 86 THR A N 1
ATOM 607 C CA . THR A 1 86 ? 17.123 -2.488 -19.813 1.00 97.50 86 THR A CA 1
ATOM 608 C C . THR A 1 86 ? 18.419 -1.841 -20.308 1.00 97.50 86 THR A C 1
ATOM 610 O O . THR A 1 86 ? 18.674 -0.657 -20.049 1.00 97.50 86 THR A O 1
ATOM 613 N N . ASP A 1 87 ? 19.206 -2.584 -21.091 1.00 97.38 87 ASP A N 1
ATOM 614 C CA . ASP A 1 87 ? 20.377 -2.041 -21.795 1.00 97.38 87 ASP A CA 1
ATOM 615 C C . ASP A 1 87 ? 19.938 -0.938 -22.777 1.00 97.38 87 ASP A C 1
ATOM 617 O O . ASP A 1 87 ? 20.619 0.076 -22.953 1.00 97.38 87 ASP A O 1
ATOM 621 N N . ASP A 1 88 ? 18.756 -1.101 -23.377 1.00 97.81 88 ASP A N 1
ATOM 622 C CA . ASP A 1 88 ? 18.178 -0.151 -24.330 1.00 97.81 88 ASP A CA 1
ATOM 623 C C . ASP A 1 88 ? 17.833 1.203 -23.701 1.00 97.81 88 ASP A C 1
ATOM 625 O O . ASP A 1 88 ? 17.992 2.243 -24.349 1.00 97.81 88 ASP A O 1
ATOM 629 N N . ALA A 1 89 ? 17.406 1.229 -22.435 1.00 97.38 89 ALA A N 1
ATOM 630 C CA . ALA A 1 89 ? 17.204 2.484 -21.716 1.00 97.38 89 ALA A CA 1
ATOM 631 C C . ALA A 1 89 ? 18.532 3.227 -21.509 1.00 97.38 89 ALA A C 1
ATOM 633 O O . ALA A 1 89 ? 18.604 4.441 -21.733 1.00 97.38 89 ALA A O 1
ATOM 634 N N . ALA A 1 90 ? 19.597 2.508 -21.142 1.00 97.12 90 ALA A N 1
ATOM 635 C CA . ALA A 1 90 ? 20.930 3.089 -21.002 1.00 97.12 90 ALA A CA 1
ATOM 636 C C . ALA A 1 90 ? 21.462 3.625 -22.346 1.00 97.12 90 ALA A C 1
ATOM 638 O O . ALA A 1 90 ? 21.950 4.758 -22.413 1.00 97.12 90 ALA A O 1
ATOM 639 N N . GLU A 1 91 ? 21.302 2.862 -23.429 1.00 98.00 91 GLU A N 1
ATOM 640 C CA . GLU A 1 91 ? 21.682 3.256 -24.790 1.00 98.00 91 GLU A CA 1
ATOM 641 C C . GLU A 1 91 ? 20.877 4.459 -25.302 1.00 98.00 91 GLU A C 1
ATOM 643 O O . GLU A 1 91 ? 21.434 5.379 -25.908 1.00 98.00 91 GLU A O 1
ATOM 648 N N . GLY A 1 92 ? 19.570 4.501 -25.036 1.00 97.31 92 GLY A N 1
ATOM 649 C CA . GLY A 1 92 ? 18.720 5.637 -25.385 1.00 97.31 92 GLY A CA 1
ATOM 650 C C . GLY A 1 92 ? 19.203 6.934 -24.733 1.00 97.31 92 GLY A C 1
ATOM 651 O O . GLY A 1 92 ? 19.334 7.958 -25.403 1.00 97.31 92 GLY A O 1
ATOM 652 N N . ILE A 1 93 ? 19.554 6.884 -23.444 1.00 97.25 93 ILE A N 1
ATOM 653 C CA . ILE A 1 93 ? 20.105 8.039 -22.720 1.00 97.25 93 ILE A CA 1
ATOM 654 C C . ILE A 1 93 ? 21.488 8.429 -23.267 1.00 97.25 93 ILE A C 1
ATOM 656 O O . ILE A 1 93 ? 21.760 9.618 -23.460 1.00 97.25 93 ILE A O 1
ATOM 660 N N . GLY A 1 94 ? 22.368 7.453 -23.512 1.00 98.00 94 GLY A N 1
ATOM 661 C CA . GLY A 1 94 ? 23.727 7.685 -24.013 1.00 98.00 94 GLY A CA 1
ATOM 662 C C . GLY A 1 94 ? 23.745 8.292 -25.416 1.00 98.00 94 GLY A C 1
ATOM 663 O O . GLY A 1 94 ? 24.312 9.364 -25.628 1.00 98.00 94 GLY A O 1
ATOM 664 N N . SER A 1 95 ? 23.049 7.660 -26.361 1.00 98.12 95 SER A N 1
ATOM 665 C CA . SER A 1 95 ? 22.942 8.122 -27.751 1.00 98.12 95 SER A CA 1
ATOM 666 C C . SER A 1 95 ? 22.358 9.532 -27.866 1.00 98.12 95 SER A C 1
ATOM 668 O O . SER A 1 95 ? 22.867 10.343 -28.644 1.00 98.12 95 SER A O 1
ATOM 670 N N . PHE A 1 96 ? 21.359 9.862 -27.038 1.00 98.00 96 PHE A N 1
ATOM 671 C CA . PHE A 1 96 ? 20.783 11.203 -26.969 1.00 98.00 96 PHE A CA 1
ATOM 672 C C . PHE A 1 96 ? 21.812 12.249 -26.520 1.00 98.00 96 PHE A C 1
ATOM 674 O O . PHE A 1 96 ? 21.943 13.300 -27.151 1.00 98.00 96 PHE A O 1
ATOM 681 N N . ARG A 1 97 ? 22.586 11.955 -25.465 1.00 98.00 97 ARG A N 1
ATOM 682 C CA . ARG A 1 97 ? 23.655 12.845 -24.968 1.00 98.00 97 ARG A CA 1
ATOM 683 C C . ARG A 1 97 ? 24.769 13.042 -25.994 1.00 98.00 97 ARG A C 1
ATOM 685 O O . ARG A 1 97 ? 25.285 14.148 -26.133 1.00 98.00 97 ARG A O 1
ATOM 692 N N . GLU A 1 98 ? 25.112 11.986 -26.721 1.00 97.94 98 GLU A N 1
ATOM 693 C CA . GLU A 1 98 ? 26.173 11.971 -27.732 1.00 97.94 98 GLU A CA 1
ATOM 694 C C . GLU A 1 98 ? 25.713 12.470 -29.113 1.00 97.94 98 GLU A C 1
ATOM 696 O O . GLU A 1 98 ? 26.536 12.614 -30.015 1.00 97.94 98 GLU A O 1
ATOM 701 N N . LYS A 1 99 ? 24.412 12.756 -29.293 1.00 97.31 99 LYS A N 1
ATOM 702 C CA . LYS A 1 99 ? 23.798 13.160 -30.573 1.00 97.31 99 LYS A CA 1
ATOM 703 C C . LYS A 1 99 ? 24.098 12.185 -31.719 1.00 97.31 99 LYS A C 1
ATOM 705 O O . LYS A 1 99 ? 24.303 12.595 -32.862 1.00 97.31 99 LYS A O 1
ATOM 710 N N . ARG A 1 100 ? 24.109 10.887 -31.415 1.00 98.25 100 ARG A N 1
ATOM 711 C CA . ARG A 1 100 ? 24.284 9.805 -32.394 1.00 98.25 100 ARG A CA 1
ATOM 712 C C . ARG A 1 100 ? 23.018 8.961 -32.503 1.00 98.25 100 ARG A C 1
ATOM 714 O O . ARG A 1 100 ? 22.158 9.004 -31.630 1.00 98.25 100 ARG A O 1
ATOM 721 N N . ALA A 1 101 ? 22.925 8.155 -33.556 1.00 97.88 101 ALA A N 1
ATOM 722 C CA . ALA A 1 101 ? 21.855 7.169 -33.666 1.00 97.88 101 ALA A CA 1
ATOM 723 C C . ALA A 1 101 ? 22.010 6.067 -32.588 1.00 97.88 101 ALA A C 1
ATOM 725 O O . ALA A 1 101 ? 23.142 5.611 -32.361 1.00 97.88 101 ALA A O 1
ATOM 726 N N . PRO A 1 102 ? 20.913 5.634 -31.935 1.00 97.19 102 PRO A N 1
ATOM 727 C CA . PRO A 1 102 ? 20.936 4.520 -30.994 1.00 97.19 102 PRO A CA 1
ATOM 728 C C . PRO A 1 102 ? 21.057 3.164 -31.698 1.00 97.19 102 PRO A C 1
ATOM 730 O O . PRO A 1 102 ? 20.672 3.010 -32.861 1.00 97.19 102 PRO A O 1
ATOM 733 N N . ARG A 1 103 ? 21.541 2.157 -30.970 1.00 97.56 103 ARG A N 1
ATOM 734 C CA . ARG A 1 103 ? 21.529 0.741 -31.362 1.00 97.56 103 ARG A CA 1
ATOM 735 C C . ARG A 1 103 ? 20.842 -0.104 -30.292 1.00 97.56 103 ARG A C 1
ATOM 737 O O . ARG A 1 103 ? 21.493 -0.570 -29.364 1.00 97.56 103 ARG A O 1
ATOM 744 N N . TYR A 1 104 ? 19.543 -0.318 -30.459 1.00 97.69 104 TYR A N 1
ATOM 745 C CA . TYR A 1 104 ? 18.736 -1.119 -29.539 1.00 97.69 104 TYR A CA 1
ATOM 746 C C . TYR A 1 104 ? 18.883 -2.626 -29.790 1.00 97.69 104 TYR A C 1
ATOM 748 O O . TYR A 1 104 ? 18.970 -3.064 -30.940 1.00 97.69 104 TYR A O 1
ATOM 756 N N . LEU A 1 105 ? 18.903 -3.409 -28.712 1.00 96.06 105 LEU A N 1
ATOM 757 C CA . LEU A 1 105 ? 19.075 -4.863 -28.697 1.00 96.06 105 LEU A CA 1
ATOM 758 C C . LEU A 1 105 ? 17.866 -5.609 -28.105 1.00 96.06 105 LEU A C 1
ATOM 760 O O . LEU A 1 105 ? 17.815 -6.834 -28.216 1.00 96.06 105 LEU A O 1
ATOM 764 N N . GLY A 1 106 ? 16.899 -4.901 -27.514 1.00 94.19 106 GLY A N 1
ATOM 765 C CA . GLY A 1 106 ? 15.659 -5.462 -26.976 1.00 94.19 106 GLY A CA 1
ATOM 766 C C . GLY A 1 106 ? 15.832 -6.250 -25.678 1.00 94.19 106 GLY A C 1
ATOM 767 O O . GLY A 1 106 ? 15.112 -7.228 -25.474 1.00 94.19 106 GLY A O 1
ATOM 768 N N . ARG A 1 107 ? 16.803 -5.883 -24.836 1.00 89.44 107 ARG A N 1
ATOM 769 C CA . ARG A 1 107 ? 17.120 -6.576 -23.579 1.00 89.44 107 ARG A CA 1
ATOM 770 C C . ARG A 1 107 ? 17.537 -5.613 -22.477 1.00 89.44 107 ARG A C 1
ATOM 772 O O . ARG A 1 107 ? 18.038 -4.518 -22.813 1.00 89.44 107 ARG A O 1
#

Sequence (107 aa):
LVGASRAKYLALSGRRLSAADALGIGLVHEVVAAATLRERSLELAREMATKAPVSLQLTKQLINAAAGEDQAATLEAIAGALAATTDDAAEGIGSFREKRAPRYLGR

pLDDT: mean 95.77, std 2.51, range [87.94, 98.56]

Solvent-accessible surface area (backbone atoms only — not comparable to full-atom values): 6354 Å² total; per-residue (Å²): 120,58,53,72,69,55,49,48,52,42,70,73,65,67,61,86,75,52,70,68,56,33,42,75,57,49,67,43,93,78,82,75,57,79,91,48,43,68,59,55,54,49,51,52,51,53,57,57,67,75,46,63,64,68,58,53,51,51,50,53,51,52,54,38,26,75,73,66,47,64,38,68,61,52,50,49,53,52,52,50,55,56,50,64,72,24,58,39,43,54,40,50,57,49,20,60,75,70,73,48,84,67,82,76,79,87,76

Foldseek 3Di:
DQDDVVVCCCVVVVDDDDPVNCCVSVVDVDDDDPVCVVVVVVVVVVVCVVDDPVVVVLVVLVVCLVVVHPVVVNVVVVVVVVVCPDPQVVQVVVCVVVVHDGDDDPD

Mean predicted aligned error: 4.64 Å

Radius of gyration: 22.77 Å; Cα contacts (8 Å, |Δi|>4): 54; chains: 1; bounding box: 54×20×61 Å

Nearest PDB structures (foldseek):
  2uzf-assembly1_A  TM=7.763E-01  e=1.879E-04  Staphylococcus aureus
  4jcs-assembly1_A  TM=6.261E-01  e=2.080E-03  Cupriavidus metallidurans CH34
  4k2n-assembly1_A  TM=5.900E-01  e=6.473E-03  Paramagnetospirillum magneticum AMB-1
  5c9g-assembly2_F  TM=6.009E-01  e=1.649E-02  Hyphomonas neptunium ATCC 15444
  4di1-assembly1_B  TM=7.997E-01  e=3.558E-01  Mycobacterium marinum M

Secondary structure (DSSP, 8-state):
--HHHHHHHHHHH-----HHHHHHTTS-S----TTTHHHHHHHHHHHHHTS-HHHHHHHHHHHHHHTTSSHHHHHHHHHHHHHHTSHHHHHHHHHHHHTS-------